Protein AF-A0A7W7IHK5-F1 (afdb_monomer)

Solvent-accessible surface area (backbone atoms only — not comparable to full-atom values): 8412 Å² total; per-residue (Å²): 128,84,82,81,41,63,62,58,36,45,77,71,65,54,41,68,79,72,59,67,63,94,56,92,88,67,55,71,43,78,56,90,68,41,85,44,77,56,80,81,78,53,71,60,53,51,48,52,56,47,54,57,38,50,43,42,47,52,44,39,72,74,34,89,82,50,86,64,78,73,84,74,100,69,89,85,88,76,95,72,89,78,91,78,51,81,57,26,69,92,78,73,36,63,85,74,81,85,86,78,66,80,51,45,71,45,71,46,59,83,96,66,67,41,72,41,84,25,69,84,56,63,88,76,129

Mean predicted aligned error: 9.95 Å

Sequence (125 aa):
MSEDTLSAMWMRGEVDDLLDLPFEGMRVEIIGGQIVVSPAPNVAHAGILSDISAALTAMSMKDPEYPWMSTKVVNLYRQTVNKFCIPDRSIGAYLHQESWEFGETVQLPEPFNVEIETSRWRPWK

Secondary structure (DSSP, 8-state):
-----HHHHHHTT-HHHHHT-SSTT-EEEEETTEEEEEPPPPHHHHHHHHHHHHHHHHHHHH-TT-------S---------S--SSBTTTTB-S------TTSPEEEPTTT-EEE--TT-----

pLDDT: mean 74.72, std 13.58, range [38.88, 92.5]

InterPro domains:
  IPR012296 Nuclease, putative, TT1808 [G3DSA:3.90.1570.10] (12-120)

Organism: NCBI:txid79909

Structure (mmCIF, N/CA/C/O backbone):
data_AF-A0A7W7IHK5-F1
#
_entry.id   AF-A0A7W7IHK5-F1
#
loop_
_atom_site.group_PDB
_atom_site.id
_atom_site.type_symbol
_atom_site.label_atom_id
_atom_site.label_alt_id
_atom_site.label_comp_id
_atom_site.label_asym_id
_atom_site.label_entity_id
_atom_site.label_seq_id
_atom_site.pdbx_PDB_ins_code
_atom_site.Cartn_x
_atom_site.Cartn_y
_atom_site.Cartn_z
_atom_site.occupancy
_atom_site.B_iso_or_equiv
_atom_site.auth_seq_id
_atom_site.auth_comp_id
_atom_site.auth_asym_id
_atom_site.auth_atom_id
_atom_site.pdbx_PDB_model_num
ATOM 1 N N . MET A 1 1 ? -28.375 12.353 21.632 1.00 38.88 1 MET A N 1
ATOM 2 C CA . MET A 1 1 ? -26.999 12.224 22.146 1.00 38.88 1 MET A CA 1
ATOM 3 C C . MET A 1 1 ? -26.120 12.110 20.920 1.00 38.88 1 MET A C 1
ATOM 5 O O . MET A 1 1 ? -26.410 11.243 20.107 1.00 38.88 1 MET A O 1
ATOM 9 N N . SER A 1 2 ? -25.196 13.041 20.683 1.00 50.97 2 SER A N 1
ATOM 10 C CA . SER A 1 2 ? -24.266 12.898 19.559 1.00 50.97 2 SER A CA 1
ATOM 11 C C . SER A 1 2 ? -23.385 11.691 19.851 1.00 50.97 2 SER A C 1
ATOM 13 O O . SER A 1 2 ? -22.746 11.658 20.899 1.00 50.97 2 SER A O 1
ATOM 15 N N . GLU A 1 3 ? -23.405 10.682 18.985 1.00 55.12 3 GLU A N 1
ATOM 16 C CA . GLU A 1 3 ? -22.458 9.573 19.071 1.00 55.12 3 GLU A CA 1
ATOM 17 C C . GLU A 1 3 ? -21.057 10.137 18.853 1.00 55.12 3 GLU A C 1
ATOM 19 O O . GLU A 1 3 ? -20.648 10.415 17.724 1.00 55.12 3 GLU A O 1
ATOM 24 N N . ASP A 1 4 ? -20.338 10.367 19.947 1.00 71.25 4 ASP A N 1
ATOM 25 C CA . ASP A 1 4 ? -18.970 10.854 19.890 1.00 71.25 4 ASP A CA 1
ATOM 26 C C . ASP A 1 4 ? -18.037 9.676 19.604 1.00 71.25 4 ASP A C 1
ATOM 28 O O . ASP A 1 4 ? -17.422 9.076 20.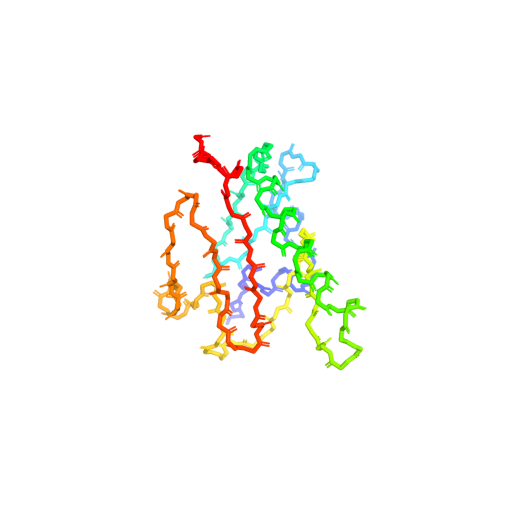481 1.00 71.25 4 ASP A O 1
ATOM 32 N N . THR A 1 5 ? -18.058 9.236 18.347 1.00 79.44 5 THR A N 1
ATOM 33 C CA . THR A 1 5 ? -17.263 8.092 17.896 1.00 79.44 5 THR A CA 1
ATOM 34 C C . THR A 1 5 ? -15.770 8.421 17.953 1.00 79.44 5 THR A C 1
ATOM 36 O O . THR A 1 5 ? -15.372 9.557 17.699 1.00 79.44 5 THR A O 1
ATOM 39 N N . LEU A 1 6 ? -14.917 7.411 18.171 1.00 70.44 6 LEU A N 1
ATOM 40 C CA . LEU A 1 6 ? -13.453 7.563 18.106 1.00 70.44 6 LEU A CA 1
ATOM 41 C C . LEU A 1 6 ? -12.984 8.230 16.800 1.00 70.44 6 LEU A C 1
ATOM 43 O O . LEU A 1 6 ? -12.044 9.018 16.799 1.00 70.44 6 LEU A O 1
ATOM 47 N N . SER A 1 7 ? -13.675 7.971 15.684 1.00 69.38 7 SER A N 1
ATOM 48 C CA . SER A 1 7 ? -13.413 8.648 14.410 1.00 69.38 7 SER A CA 1
ATOM 49 C C . SER A 1 7 ? -13.710 10.153 14.462 1.00 69.38 7 SER A C 1
ATOM 51 O O . SER A 1 7 ? -12.958 10.934 13.887 1.00 69.38 7 SER 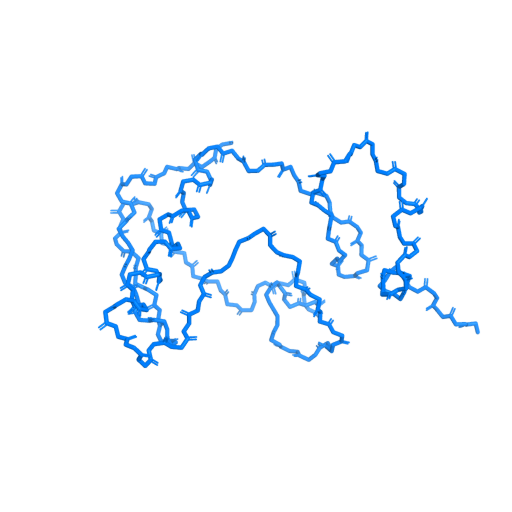A O 1
ATOM 53 N N . ALA A 1 8 ? -14.783 10.574 15.137 1.00 76.00 8 ALA A N 1
ATOM 54 C CA . ALA A 1 8 ? -15.132 11.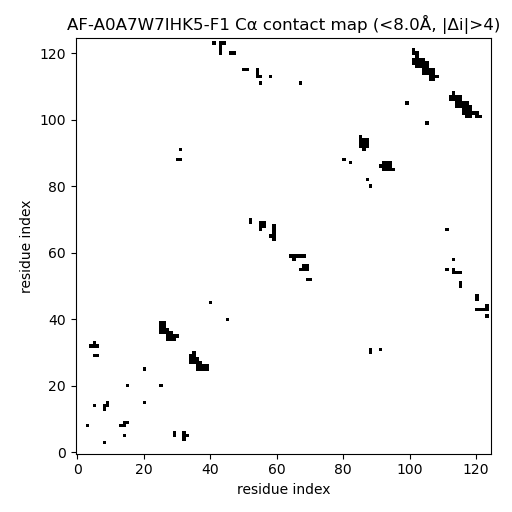985 15.285 1.00 76.00 8 ALA A CA 1
ATOM 55 C C . ALA A 1 8 ? -14.135 12.723 16.193 1.00 76.00 8 ALA A C 1
ATOM 57 O O . ALA A 1 8 ? -13.691 13.809 15.832 1.00 76.00 8 ALA A O 1
ATOM 58 N N . MET A 1 9 ? -13.726 12.106 17.305 1.00 77.81 9 MET A N 1
ATOM 59 C CA . MET A 1 9 ? -12.684 12.638 18.194 1.00 77.81 9 MET A CA 1
ATOM 60 C C . MET A 1 9 ? -11.336 12.773 17.470 1.00 77.81 9 MET A C 1
ATOM 62 O O . MET A 1 9 ? -10.663 13.794 17.590 1.00 77.81 9 MET A O 1
ATOM 66 N N . TRP A 1 10 ? -10.963 11.783 16.649 1.00 73.44 10 TRP A N 1
ATOM 67 C CA . TRP A 1 10 ? -9.714 11.808 15.878 1.00 73.44 10 TRP A CA 1
ATOM 68 C C . TRP A 1 10 ? -9.670 12.981 14.903 1.00 73.44 10 TRP A C 1
ATOM 70 O O . TRP A 1 10 ? -8.681 13.701 14.826 1.00 73.44 10 TRP A O 1
ATOM 80 N N . MET A 1 11 ? -10.773 13.217 14.188 1.00 72.12 11 MET A N 1
ATOM 81 C CA . MET A 1 11 ? -10.889 14.347 13.263 1.00 72.12 11 MET A CA 1
ATOM 82 C C . MET A 1 11 ? -10.769 15.711 13.957 1.00 72.12 11 MET A C 1
ATOM 84 O O . MET A 1 11 ? -10.456 16.695 13.290 1.00 72.12 11 MET A O 1
ATOM 88 N N . ARG A 1 12 ? -11.018 15.773 15.270 1.00 80.19 12 ARG A N 1
ATOM 89 C CA . ARG A 1 12 ? -10.862 16.975 16.099 1.00 80.19 12 ARG A CA 1
ATOM 90 C C . ARG A 1 12 ? -9.505 17.053 16.814 1.00 80.19 12 ARG A C 1
ATOM 92 O O . ARG A 1 12 ? -9.235 18.069 17.440 1.00 80.19 12 ARG A O 1
ATOM 99 N N . GLY A 1 13 ? -8.651 16.031 16.694 1.00 71.81 13 GLY A N 1
ATOM 100 C CA . GLY A 1 13 ? -7.347 15.967 17.366 1.00 71.81 13 GLY A CA 1
ATOM 101 C C . GLY A 1 13 ? -7.413 15.577 18.847 1.00 71.81 13 GLY A C 1
ATOM 102 O O . GLY A 1 13 ? -6.452 15.783 19.570 1.00 71.81 13 GLY A O 1
ATOM 103 N N . GLU A 1 14 ? -8.533 15.019 19.308 1.00 79.12 14 GLU A N 1
ATOM 104 C CA . GLU A 1 14 ? -8.787 14.736 20.733 1.00 79.12 14 GLU A CA 1
ATOM 105 C C . GLU A 1 14 ? -8.381 13.311 21.155 1.00 79.12 14 GLU A C 1
ATOM 107 O O . GLU A 1 14 ? -8.516 12.937 22.318 1.00 79.12 14 GLU A O 1
ATOM 112 N N . VAL A 1 15 ? -7.939 12.473 20.211 1.00 72.94 15 VAL A N 1
ATOM 113 C CA . VAL A 1 15 ? -7.629 11.059 20.487 1.00 72.94 15 VAL A CA 1
ATOM 114 C C . VAL A 1 15 ? -6.252 10.880 21.113 1.00 72.94 15 VAL A C 1
ATOM 116 O O . VAL A 1 15 ? -6.101 10.000 21.953 1.00 72.94 15 VAL A O 1
ATOM 119 N N . ASP A 1 16 ? -5.272 11.710 20.766 1.00 67.06 16 ASP A N 1
ATOM 120 C CA . ASP A 1 16 ? -3.911 11.568 21.295 1.00 67.06 16 ASP A CA 1
ATOM 121 C C . ASP A 1 16 ? -3.889 11.719 22.827 1.00 67.06 16 ASP A C 1
ATOM 123 O O . ASP A 1 16 ? -3.290 10.894 23.517 1.00 67.06 16 ASP A O 1
ATOM 127 N N . ASP A 1 17 ? -4.653 12.680 23.359 1.00 68.81 17 ASP A N 1
ATOM 128 C CA . ASP A 1 17 ? -4.838 12.886 24.803 1.00 68.81 17 ASP A CA 1
ATOM 129 C C . ASP A 1 17 ? -5.607 11.734 25.476 1.00 68.81 17 ASP A C 1
ATOM 131 O O . ASP A 1 17 ? -5.386 11.427 26.648 1.00 68.81 17 ASP A O 1
ATOM 135 N N . LEU A 1 18 ? -6.524 11.085 24.749 1.00 69.62 18 LEU A N 1
ATOM 136 C CA . LEU A 1 18 ? -7.339 9.984 25.268 1.00 69.62 18 LEU A CA 1
ATOM 137 C C . LEU A 1 18 ? -6.547 8.677 25.389 1.00 69.62 18 LEU A C 1
ATOM 139 O O . LEU A 1 18 ? -6.834 7.867 26.271 1.00 69.62 18 LEU A O 1
ATOM 143 N N . LEU A 1 19 ? -5.614 8.429 24.466 1.00 69.62 19 LEU A N 1
ATOM 144 C CA . LEU A 1 19 ? -4.967 7.124 24.333 1.00 69.62 19 LEU A CA 1
ATOM 145 C C . LEU A 1 19 ? -3.728 6.930 25.196 1.00 69.62 19 LEU A C 1
ATOM 147 O O . LEU A 1 19 ? -3.272 5.789 25.261 1.00 69.62 19 LEU A O 1
ATOM 151 N N . ASP A 1 20 ? -3.213 7.990 25.834 1.00 70.88 20 ASP A N 1
ATOM 152 C CA . ASP A 1 20 ? -2.022 7.965 26.705 1.00 70.88 20 ASP A CA 1
ATOM 153 C C . ASP A 1 20 ? -0.946 7.013 26.155 1.00 70.88 20 ASP A C 1
ATOM 155 O O . ASP A 1 20 ? -0.510 6.056 26.805 1.00 70.88 20 ASP A O 1
ATOM 159 N N . LEU A 1 21 ? -0.644 7.173 24.858 1.00 66.69 21 LEU A N 1
ATOM 160 C CA . LEU A 1 21 ? 0.109 6.166 24.126 1.00 66.69 21 LEU A CA 1
ATOM 161 C C . LEU A 1 21 ? 1.495 6.019 24.769 1.00 66.69 21 LEU A C 1
ATOM 163 O O . LEU A 1 21 ? 2.210 7.011 24.904 1.00 66.69 21 LEU A O 1
ATOM 167 N N . PRO A 1 22 ? 1.918 4.791 25.123 1.00 59.62 22 PRO A N 1
ATOM 168 C CA . PRO A 1 22 ? 3.076 4.562 25.984 1.00 59.62 22 PRO A CA 1
ATOM 169 C C . PRO A 1 22 ? 4.415 5.060 25.421 1.00 59.62 22 PRO A C 1
ATOM 171 O O . PRO A 1 22 ? 5.402 5.083 26.156 1.00 59.62 22 PRO A O 1
ATOM 174 N N . PHE A 1 23 ? 4.489 5.407 24.132 1.00 59.34 23 PHE A N 1
ATOM 175 C CA . PHE A 1 23 ? 5.669 6.006 23.514 1.00 59.34 23 PHE A CA 1
ATOM 176 C C . PHE A 1 23 ? 5.338 6.751 22.213 1.00 59.34 23 PHE A C 1
ATOM 178 O O . PHE A 1 23 ? 4.479 6.342 21.428 1.00 59.34 23 PHE A O 1
ATOM 185 N N . GLU A 1 24 ? 6.084 7.829 21.971 1.00 57.72 24 GLU A N 1
ATOM 186 C CA . GLU A 1 24 ? 6.082 8.597 20.726 1.00 57.72 24 GLU A CA 1
ATOM 187 C C . GLU A 1 24 ? 6.578 7.721 19.554 1.00 57.72 24 GLU A C 1
ATOM 189 O O . GLU A 1 24 ? 7.570 6.999 19.678 1.00 57.72 24 GLU A O 1
ATOM 194 N N . GLY A 1 25 ? 5.878 7.754 18.412 1.00 56.44 25 GLY A N 1
ATOM 195 C CA . GLY A 1 25 ? 6.268 7.026 17.193 1.00 56.44 25 GLY A CA 1
ATOM 196 C C . GLY A 1 25 ? 5.550 5.695 16.921 1.00 56.44 25 GLY A C 1
ATOM 197 O O . GLY A 1 25 ? 5.891 5.018 15.948 1.00 56.44 25 GLY A O 1
ATOM 198 N N . MET A 1 26 ? 4.546 5.304 17.716 1.00 65.12 26 MET A N 1
ATOM 199 C CA . MET A 1 26 ? 3.676 4.174 17.356 1.00 65.12 26 MET A CA 1
ATOM 200 C C . MET A 1 26 ? 2.765 4.493 16.175 1.00 65.12 26 MET A C 1
ATOM 202 O O . MET A 1 26 ? 2.130 5.545 16.126 1.00 65.12 26 MET A O 1
ATOM 206 N N . ARG A 1 27 ? 2.622 3.529 15.257 1.00 69.81 27 ARG A N 1
ATOM 207 C CA . ARG A 1 27 ? 1.585 3.587 14.225 1.00 69.81 27 ARG A CA 1
ATOM 208 C C . ARG A 1 27 ? 0.263 3.118 14.822 1.00 69.81 27 ARG A C 1
ATOM 210 O O . ARG A 1 27 ? 0.075 1.924 15.067 1.00 69.81 27 ARG A O 1
ATOM 217 N N . VAL A 1 28 ? -0.633 4.076 15.027 1.00 71.12 28 VAL A N 1
ATOM 218 C CA . VAL A 1 28 ? -2.006 3.846 15.475 1.00 71.12 28 VAL A CA 1
ATOM 219 C C . VAL A 1 28 ? -2.964 4.125 14.327 1.00 71.12 28 VAL A C 1
ATOM 221 O O . VAL A 1 28 ? -2.872 5.153 13.660 1.00 71.12 28 VAL A O 1
ATOM 224 N N . GLU A 1 29 ? -3.883 3.197 14.090 1.00 72.88 29 GLU A N 1
ATOM 225 C CA . GLU A 1 29 ? -4.934 3.324 13.085 1.00 72.88 29 GLU A CA 1
ATOM 226 C C . GLU A 1 29 ? -6.306 3.174 13.742 1.00 72.88 29 GLU A C 1
ATOM 228 O O . GLU A 1 29 ? -6.499 2.315 14.602 1.00 72.88 29 GLU A O 1
ATOM 233 N N . ILE A 1 30 ? -7.283 3.972 13.301 1.00 70.69 30 ILE A N 1
ATOM 234 C CA . ILE A 1 30 ? -8.691 3.759 13.650 1.00 70.69 30 ILE A CA 1
ATOM 235 C C . ILE A 1 30 ? -9.370 3.037 12.489 1.00 70.69 30 ILE A C 1
ATOM 237 O O . ILE A 1 30 ? -9.738 3.650 11.485 1.00 70.69 30 ILE A O 1
ATOM 241 N N . ILE A 1 31 ? -9.579 1.732 12.642 1.00 69.69 31 ILE A N 1
ATOM 242 C CA . ILE A 1 31 ? -10.218 0.875 11.636 1.00 69.69 31 ILE A CA 1
ATOM 243 C C . ILE A 1 31 ? -11.525 0.368 12.226 1.00 69.69 31 ILE A C 1
ATOM 245 O O . ILE A 1 31 ? -11.557 -0.143 13.339 1.00 69.69 31 ILE A O 1
ATOM 249 N N . GLY A 1 32 ? -12.648 0.561 11.535 1.00 65.62 32 GLY A N 1
ATOM 250 C CA . GLY A 1 32 ? -13.929 0.095 12.079 1.00 65.62 32 GLY A CA 1
ATOM 251 C C . GLY A 1 32 ? -14.437 0.886 13.294 1.00 65.62 32 GLY A C 1
ATOM 252 O O . GLY A 1 32 ? -15.541 0.620 13.745 1.00 65.62 32 GLY A O 1
ATOM 253 N N . GLY A 1 33 ? -13.709 1.901 13.775 1.00 70.75 33 GLY A N 1
ATOM 254 C CA . GLY A 1 33 ? -13.974 2.548 15.067 1.00 70.75 33 GLY A CA 1
ATOM 255 C C . GLY A 1 33 ? -13.226 1.889 16.229 1.00 70.75 33 GLY A C 1
ATOM 256 O O . GLY A 1 33 ? -13.483 2.231 17.375 1.00 70.75 33 GLY A O 1
ATOM 257 N N . GLN A 1 34 ? -12.308 0.964 15.942 1.00 66.00 34 GLN A N 1
ATOM 258 C CA . GLN A 1 34 ? -11.401 0.350 16.904 1.00 66.00 34 GLN A CA 1
ATOM 259 C C . GLN A 1 34 ? -9.986 0.891 16.712 1.00 66.00 34 GLN A C 1
ATOM 261 O O . GLN A 1 34 ? -9.583 1.200 15.591 1.00 66.00 34 GLN A O 1
ATOM 266 N N . ILE A 1 35 ? -9.240 0.978 17.810 1.00 72.56 35 ILE A N 1
ATOM 267 C CA . ILE A 1 35 ? -7.826 1.351 17.807 1.00 72.56 35 ILE A CA 1
ATOM 268 C C . ILE A 1 35 ? -7.004 0.104 17.517 1.00 72.56 35 ILE A C 1
ATOM 270 O O . ILE A 1 35 ? -7.075 -0.884 18.248 1.00 72.56 35 ILE A O 1
ATOM 274 N N . VAL A 1 36 ? -6.221 0.165 16.448 1.00 71.19 36 VAL A N 1
ATOM 275 C CA . VAL A 1 36 ? -5.292 -0.885 16.048 1.00 71.19 36 VAL A CA 1
ATOM 276 C C . VAL A 1 36 ? -3.882 -0.327 16.162 1.00 71.19 36 VAL A C 1
ATOM 278 O O . VAL A 1 36 ? -3.555 0.689 15.549 1.00 71.19 36 VAL A O 1
ATOM 281 N N . VAL A 1 37 ? -3.048 -0.998 16.951 1.00 70.44 37 VAL A N 1
ATOM 282 C CA . VAL A 1 37 ? -1.627 -0.673 17.101 1.00 70.44 37 VAL A CA 1
ATOM 283 C C . VAL A 1 37 ? -0.828 -1.742 16.376 1.00 70.44 37 VAL A C 1
ATOM 285 O O . VAL A 1 37 ? -0.965 -2.929 16.673 1.00 70.44 37 VAL A O 1
ATOM 288 N N . SER A 1 38 ? -0.002 -1.326 15.418 1.00 67.44 38 SER A N 1
ATOM 289 C CA . SER A 1 38 ? 0.887 -2.241 14.699 1.00 67.44 38 SER A CA 1
ATOM 290 C C . SER A 1 38 ? 2.319 -2.126 15.224 1.00 67.44 38 SER A C 1
ATOM 292 O O . SER A 1 38 ? 2.796 -1.007 15.430 1.00 67.44 38 SER A O 1
ATOM 294 N N . PRO A 1 39 ? 3.041 -3.246 15.408 1.00 67.62 39 PRO A N 1
ATOM 295 C CA . PRO A 1 39 ? 4.467 -3.196 15.699 1.00 67.62 39 PRO A CA 1
ATOM 296 C C . PRO A 1 39 ? 5.237 -2.582 14.522 1.00 67.62 39 PRO A C 1
ATOM 298 O O . PRO A 1 39 ? 4.783 -2.600 13.374 1.00 67.62 39 PRO A O 1
ATOM 301 N N . ALA A 1 40 ? 6.435 -2.068 14.804 1.00 73.00 40 ALA A N 1
ATOM 302 C CA . ALA A 1 40 ? 7.338 -1.608 13.757 1.00 73.00 40 ALA A CA 1
ATOM 303 C C . ALA A 1 40 ? 7.664 -2.757 12.777 1.00 73.00 40 ALA A C 1
ATOM 305 O O . ALA A 1 40 ? 7.828 -3.905 13.207 1.00 73.00 40 ALA A O 1
ATOM 306 N N . PRO A 1 41 ? 7.776 -2.478 11.465 1.00 75.62 41 PRO A N 1
ATOM 307 C CA . PRO A 1 41 ? 8.161 -3.496 10.498 1.00 75.62 41 PRO A CA 1
ATOM 308 C C . PRO A 1 41 ? 9.582 -3.998 10.786 1.00 75.62 41 PRO A C 1
ATOM 310 O O . PRO A 1 41 ? 10.467 -3.223 11.151 1.00 75.62 41 PRO A O 1
ATOM 313 N N . ASN A 1 42 ? 9.827 -5.292 10.574 1.00 83.25 42 ASN A N 1
ATOM 314 C CA . ASN A 1 42 ? 11.189 -5.824 10.579 1.00 83.25 42 ASN A CA 1
ATOM 315 C C . ASN A 1 42 ? 11.933 -5.445 9.279 1.00 83.25 42 ASN A C 1
ATOM 317 O O . ASN A 1 42 ? 11.338 -4.964 8.312 1.00 83.25 42 ASN A O 1
ATOM 321 N N . VAL A 1 43 ? 13.248 -5.682 9.238 1.00 84.25 43 VAL A N 1
ATOM 322 C CA . VAL A 1 43 ? 14.090 -5.332 8.078 1.00 84.25 43 VAL A CA 1
ATOM 323 C C . VAL A 1 43 ? 13.646 -6.052 6.801 1.00 84.25 43 VAL A C 1
ATOM 325 O O . VAL A 1 43 ? 13.653 -5.444 5.734 1.00 84.25 43 VAL A O 1
ATOM 328 N N . ALA A 1 44 ? 13.227 -7.319 6.891 1.00 85.50 44 ALA A N 1
ATOM 329 C CA . ALA A 1 44 ? 12.758 -8.077 5.729 1.00 85.50 44 ALA A CA 1
ATOM 330 C C . ALA A 1 44 ? 11.484 -7.454 5.135 1.00 85.50 44 ALA A C 1
ATOM 332 O O . ALA A 1 44 ? 11.410 -7.226 3.930 1.00 85.50 44 ALA A O 1
ATOM 333 N N . HIS A 1 45 ? 10.526 -7.091 5.989 1.00 84.75 45 HIS A N 1
ATOM 334 C CA . HIS A 1 45 ? 9.304 -6.396 5.601 1.00 84.75 45 HIS A CA 1
ATOM 335 C C . HIS A 1 45 ? 9.620 -5.021 4.990 1.00 84.75 45 HIS A C 1
ATOM 337 O O . HIS A 1 45 ? 9.128 -4.691 3.912 1.00 84.75 45 HIS A O 1
ATOM 343 N N . ALA A 1 46 ? 10.503 -4.242 5.618 1.00 86.81 46 ALA A N 1
ATOM 344 C CA . ALA A 1 46 ? 10.922 -2.945 5.090 1.00 86.81 46 ALA A CA 1
ATOM 345 C C . ALA A 1 46 ? 11.637 -3.056 3.727 1.00 86.81 46 ALA A C 1
ATOM 347 O O . ALA A 1 46 ? 11.462 -2.188 2.866 1.00 86.81 46 ALA A O 1
ATOM 348 N N . GLY A 1 47 ? 12.411 -4.124 3.511 1.00 89.25 47 GLY A N 1
ATOM 349 C CA . GLY A 1 47 ? 13.068 -4.427 2.239 1.00 89.25 47 GLY A CA 1
ATOM 350 C C . GLY A 1 47 ? 12.067 -4.672 1.113 1.00 89.25 47 GLY A C 1
ATOM 351 O O . GLY A 1 47 ? 12.137 -4.003 0.087 1.00 89.25 47 GLY A O 1
ATOM 352 N N . ILE A 1 48 ? 11.065 -5.524 1.350 1.00 89.62 48 ILE A N 1
ATOM 353 C CA . ILE A 1 48 ? 9.991 -5.798 0.378 1.00 89.62 48 ILE A CA 1
ATOM 354 C C . ILE A 1 48 ? 9.276 -4.502 -0.025 1.00 89.62 48 ILE A C 1
ATOM 356 O O . ILE A 1 48 ? 9.128 -4.206 -1.211 1.00 89.62 48 ILE A O 1
ATOM 360 N N . LEU A 1 49 ? 8.891 -3.668 0.950 1.00 89.38 49 LEU A N 1
ATOM 361 C CA . LEU A 1 49 ? 8.265 -2.374 0.659 1.00 89.38 49 LEU A CA 1
ATOM 362 C C . LEU A 1 49 ? 9.191 -1.466 -0.166 1.00 89.38 49 LEU A C 1
ATOM 364 O O . LEU A 1 49 ? 8.724 -0.697 -1.009 1.00 89.38 49 LEU A O 1
ATOM 368 N N . SER A 1 50 ? 10.500 -1.500 0.098 1.00 89.94 50 SER A N 1
ATOM 369 C CA . SER A 1 50 ? 11.523 -0.749 -0.649 1.00 89.94 50 SER A CA 1
ATOM 370 C C . SER A 1 50 ? 11.556 -1.136 -2.117 1.00 89.94 50 SER A C 1
ATOM 372 O O . SER A 1 50 ? 11.436 -0.238 -2.949 1.00 89.94 50 SER A O 1
ATOM 374 N N . ASP A 1 51 ? 11.576 -2.428 -2.418 1.00 91.69 51 ASP A N 1
ATOM 375 C CA . ASP A 1 51 ? 11.597 -2.929 -3.793 1.00 91.69 51 ASP A CA 1
ATOM 376 C C . ASP A 1 51 ? 10.324 -2.539 -4.565 1.00 91.69 51 ASP A C 1
ATOM 378 O O . ASP A 1 51 ? 10.413 -2.011 -5.673 1.00 91.69 51 ASP A O 1
ATOM 382 N N . ILE A 1 52 ? 9.142 -2.684 -3.949 1.00 90.19 52 ILE A N 1
ATOM 383 C CA . ILE A 1 52 ? 7.857 -2.290 -4.565 1.00 90.19 52 ILE A CA 1
ATOM 384 C C . ILE A 1 52 ? 7.857 -0.801 -4.944 1.00 90.19 52 ILE A C 1
ATOM 386 O O . ILE A 1 52 ? 7.468 -0.404 -6.042 1.00 90.19 52 ILE A O 1
ATOM 390 N N . SER A 1 53 ? 8.303 0.050 -4.024 1.00 91.06 53 SER A N 1
ATOM 391 C CA . SER A 1 53 ? 8.328 1.500 -4.228 1.00 91.06 53 SER A CA 1
ATOM 392 C C . SER A 1 53 ? 9.362 1.934 -5.255 1.00 91.06 53 SER A C 1
ATOM 394 O O . SER A 1 53 ? 9.093 2.839 -6.047 1.00 91.06 53 SER A O 1
ATOM 396 N N . ALA A 1 54 ? 10.516 1.266 -5.280 1.00 91.50 54 ALA A N 1
ATOM 397 C CA . ALA A 1 54 ? 11.538 1.490 -6.287 1.00 91.50 54 ALA A CA 1
ATOM 398 C C . ALA A 1 54 ? 11.015 1.147 -7.689 1.00 91.50 54 ALA A C 1
ATOM 400 O O . ALA A 1 54 ? 11.216 1.939 -8.607 1.00 91.50 54 ALA A O 1
ATOM 401 N N . ALA A 1 55 ? 10.286 0.037 -7.847 1.00 91.69 55 ALA A N 1
ATOM 402 C CA . ALA A 1 55 ? 9.694 -0.356 -9.125 1.00 91.69 55 ALA A CA 1
ATOM 403 C C . ALA A 1 55 ? 8.679 0.681 -9.648 1.00 91.69 55 ALA A C 1
ATOM 405 O O . ALA A 1 55 ? 8.781 1.124 -10.792 1.00 91.69 55 ALA A O 1
ATOM 406 N N . LEU A 1 56 ? 7.762 1.151 -8.793 1.00 91.00 56 LEU A N 1
ATOM 407 C CA . LEU A 1 56 ? 6.797 2.202 -9.153 1.00 91.00 56 LEU A CA 1
ATOM 408 C C . LEU A 1 56 ? 7.486 3.535 -9.483 1.00 91.00 56 LEU A C 1
ATOM 410 O O . LEU A 1 56 ? 7.140 4.202 -10.456 1.00 91.00 56 LEU A O 1
ATOM 414 N N . THR A 1 57 ? 8.506 3.909 -8.708 1.00 90.56 57 THR A N 1
ATOM 415 C CA . THR A 1 57 ? 9.285 5.131 -8.959 1.00 90.56 57 THR A CA 1
ATOM 416 C C . THR A 1 57 ? 10.035 5.036 -10.286 1.00 90.56 57 THR A C 1
ATOM 418 O O . THR A 1 57 ? 10.039 5.986 -11.067 1.00 90.56 57 THR A O 1
ATOM 421 N N . ALA A 1 58 ? 10.619 3.876 -10.593 1.00 91.31 58 ALA A N 1
ATOM 422 C CA . ALA A 1 58 ? 11.299 3.642 -11.859 1.00 91.31 58 ALA A CA 1
ATOM 423 C C . ALA A 1 58 ? 10.354 3.804 -13.061 1.00 91.31 58 ALA A C 1
ATOM 425 O O . ALA A 1 58 ? 10.797 4.291 -14.099 1.00 91.31 58 ALA A O 1
ATOM 426 N N . MET A 1 59 ? 9.066 3.465 -12.930 1.00 90.25 59 MET A N 1
ATOM 427 C CA . MET A 1 59 ? 8.081 3.738 -13.982 1.00 90.25 59 MET A CA 1
ATOM 428 C C . MET A 1 59 ? 7.819 5.223 -14.169 1.00 90.25 59 MET A C 1
ATOM 430 O O . MET A 1 59 ? 7.924 5.696 -15.295 1.00 90.25 59 MET A O 1
ATOM 434 N N . SER A 1 60 ? 7.606 5.979 -13.088 1.00 86.88 60 SER A N 1
ATOM 435 C CA . SER A 1 60 ? 7.450 7.441 -13.191 1.00 86.88 60 SER A CA 1
ATOM 436 C C . SER A 1 60 ? 8.670 8.148 -13.796 1.0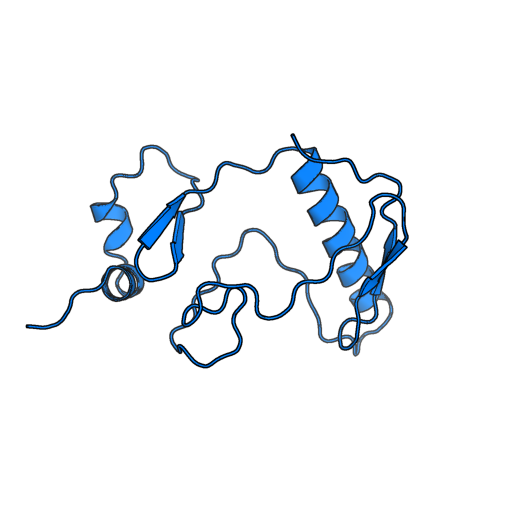0 86.88 60 SER A C 1
ATOM 438 O O . SER A 1 60 ? 8.553 9.232 -14.356 1.00 86.88 60 SER A O 1
ATOM 440 N N . MET A 1 61 ? 9.857 7.536 -13.704 1.00 87.50 61 MET A N 1
ATOM 441 C CA . MET A 1 61 ? 11.071 8.048 -14.343 1.00 87.50 61 MET A CA 1
ATOM 442 C C . MET A 1 61 ? 11.168 7.686 -15.830 1.00 87.50 61 MET A C 1
ATOM 444 O O . MET A 1 61 ? 11.821 8.406 -16.584 1.00 87.50 61 MET A O 1
ATOM 448 N N . LYS A 1 62 ? 10.572 6.565 -16.251 1.00 90.25 62 LYS A N 1
ATOM 449 C CA . LYS A 1 62 ? 10.572 6.100 -17.649 1.00 90.25 62 LYS A CA 1
ATOM 450 C C . LYS A 1 62 ? 9.451 6.728 -18.471 1.00 90.25 62 LYS A C 1
ATOM 452 O O . LYS A 1 62 ? 9.647 6.965 -19.659 1.00 90.25 62 LYS A O 1
ATOM 457 N N . ASP A 1 63 ? 8.308 6.973 -17.845 1.00 89.56 63 ASP A N 1
ATOM 458 C CA . ASP A 1 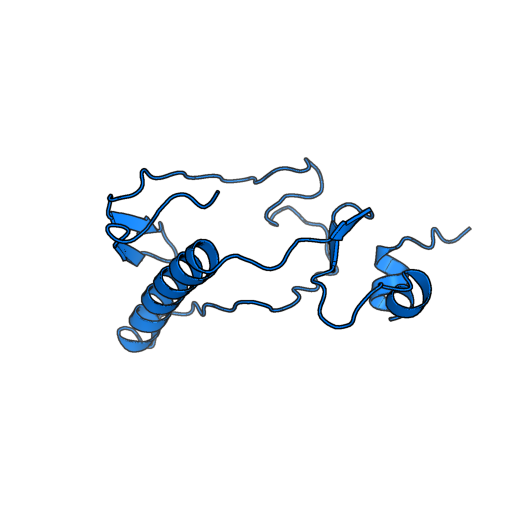63 ? 7.107 7.496 -18.478 1.00 89.56 63 ASP A CA 1
ATOM 459 C C . ASP A 1 63 ? 6.609 8.737 -17.713 1.00 89.56 63 ASP A C 1
ATOM 461 O O . ASP A 1 63 ? 6.059 8.606 -16.616 1.00 89.56 63 ASP A O 1
ATOM 465 N N . PRO A 1 64 ? 6.795 9.949 -18.272 1.00 85.75 64 PRO A N 1
ATOM 466 C CA . PRO A 1 64 ? 6.308 11.189 -17.671 1.00 85.75 64 PRO A CA 1
ATOM 467 C C . PRO A 1 64 ? 4.783 11.273 -17.536 1.00 85.75 64 PRO A C 1
ATOM 469 O O . PRO A 1 64 ? 4.299 12.094 -16.758 1.00 85.75 64 PRO A O 1
ATOM 472 N N . GLU A 1 65 ? 4.026 10.472 -18.293 1.00 90.12 65 GLU A N 1
ATOM 473 C CA . GLU A 1 65 ? 2.564 10.403 -18.194 1.00 90.12 65 GLU A CA 1
ATOM 474 C C . GLU A 1 65 ? 2.099 9.384 -17.144 1.00 90.12 65 GLU A C 1
ATOM 476 O O . GLU A 1 65 ? 0.908 9.340 -16.830 1.00 90.12 65 GLU A O 1
ATOM 481 N N . TYR A 1 66 ? 3.016 8.610 -16.550 1.00 89.81 66 TYR A N 1
ATOM 482 C CA . TYR A 1 66 ? 2.696 7.640 -15.509 1.00 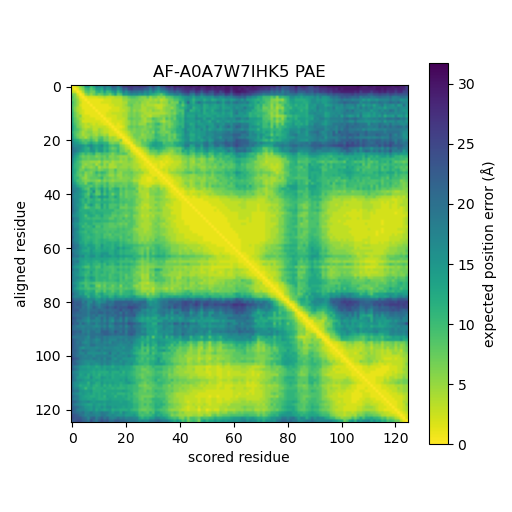89.81 66 TYR A CA 1
ATOM 483 C C . TYR A 1 66 ? 2.204 8.353 -14.237 1.00 89.81 66 TYR A C 1
ATOM 485 O O . TYR A 1 66 ? 2.990 9.002 -13.538 1.00 89.81 66 TYR A O 1
ATOM 493 N N . PRO A 1 67 ? 0.911 8.238 -13.880 1.00 87.06 67 PRO A N 1
ATOM 494 C CA . PRO A 1 67 ? 0.299 9.123 -12.891 1.00 87.06 67 PRO A CA 1
ATOM 495 C C . PRO A 1 67 ? 0.497 8.644 -11.447 1.00 87.06 67 PRO A C 1
ATOM 497 O O . PRO A 1 67 ? 0.072 9.316 -10.504 1.00 87.06 67 PRO A O 1
ATOM 500 N N . TRP A 1 68 ? 1.083 7.460 -11.251 1.00 86.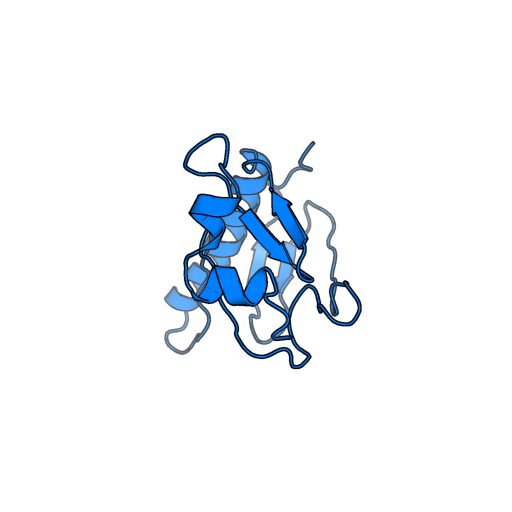50 68 TRP A N 1
ATOM 501 C CA . TRP A 1 68 ? 1.123 6.796 -9.954 1.00 86.50 68 TRP A CA 1
ATOM 502 C C . TRP A 1 68 ? 2.397 7.122 -9.183 1.00 86.50 68 TRP A C 1
ATOM 504 O O . TRP A 1 68 ? 3.510 6.994 -9.686 1.00 86.50 68 TRP A O 1
ATOM 514 N N . MET A 1 69 ? 2.220 7.461 -7.906 1.00 82.69 69 MET A N 1
ATOM 515 C CA . MET A 1 69 ? 3.307 7.652 -6.954 1.00 82.69 69 MET A CA 1
ATOM 516 C C . MET A 1 69 ? 3.156 6.685 -5.783 1.00 82.69 69 MET A C 1
ATOM 518 O O . MET A 1 69 ? 2.076 6.515 -5.217 1.00 82.69 69 MET A O 1
ATOM 522 N N . SER A 1 70 ? 4.273 6.077 -5.396 1.00 83.81 70 SER A N 1
ATOM 523 C CA . SER A 1 70 ? 4.379 5.273 -4.185 1.00 83.81 70 SER A CA 1
ATOM 524 C C . SER A 1 70 ? 4.643 6.177 -2.981 1.00 83.81 70 SER A C 1
ATOM 526 O O . SER A 1 70 ? 5.604 6.942 -2.976 1.00 83.81 70 SER A O 1
ATOM 528 N N . THR A 1 71 ? 3.828 6.052 -1.937 1.00 79.56 71 THR A N 1
ATOM 529 C CA . THR A 1 71 ? 4.093 6.660 -0.629 1.00 79.56 71 THR A CA 1
ATOM 530 C C . THR A 1 71 ? 4.035 5.598 0.462 1.00 79.56 71 THR A C 1
ATOM 532 O O . THR A 1 71 ? 3.315 4.605 0.344 1.00 79.56 71 THR A O 1
ATOM 535 N N . LYS A 1 72 ? 4.829 5.776 1.515 1.00 77.69 72 LYS A N 1
ATOM 536 C CA . LYS A 1 72 ? 4.913 4.868 2.663 1.00 77.69 72 LYS A CA 1
ATOM 537 C C . LYS A 1 72 ? 4.885 5.685 3.937 1.00 77.69 72 LYS A C 1
ATOM 539 O O . LYS A 1 72 ? 5.344 6.820 3.940 1.00 77.69 72 LYS A O 1
ATOM 544 N N . VAL A 1 73 ? 4.435 5.065 5.028 1.00 73.25 73 VAL A N 1
ATOM 545 C CA . VAL A 1 73 ? 4.483 5.674 6.371 1.00 73.25 73 VAL A CA 1
ATOM 546 C C . VAL A 1 73 ? 3.722 7.011 6.426 1.00 73.25 73 VAL A C 1
ATOM 548 O O . VAL A 1 73 ? 4.074 7.915 7.173 1.00 73.25 73 VAL A O 1
ATOM 551 N N . VAL A 1 74 ? 2.666 7.145 5.619 1.00 70.50 74 VAL A N 1
ATOM 552 C CA . VAL A 1 74 ? 1.765 8.301 5.650 1.00 70.50 74 VAL A CA 1
ATOM 553 C C . VAL A 1 74 ? 0.411 7.892 6.205 1.00 70.50 74 VAL A C 1
ATOM 555 O O . VAL A 1 74 ? -0.082 6.794 5.934 1.00 70.50 74 VAL A O 1
ATOM 558 N N . ASN A 1 75 ? -0.202 8.797 6.962 1.00 67.94 75 ASN A N 1
ATOM 559 C CA . ASN A 1 75 ? -1.580 8.631 7.395 1.00 67.94 75 ASN A CA 1
ATOM 560 C C . ASN A 1 75 ? -2.510 9.006 6.241 1.00 67.94 75 ASN A C 1
ATOM 562 O O . ASN A 1 75 ? -2.431 10.109 5.697 1.00 67.94 75 ASN A O 1
ATOM 566 N N . LEU A 1 76 ? -3.403 8.089 5.876 1.00 66.56 76 LEU A N 1
ATOM 567 C CA . LEU A 1 76 ? -4.452 8.349 4.901 1.00 66.56 76 LEU A CA 1
ATOM 568 C C . LEU A 1 76 ? -5.751 8.662 5.644 1.00 66.56 76 LEU A C 1
ATOM 570 O O . LEU A 1 76 ? -6.396 7.769 6.190 1.00 66.56 76 LEU A O 1
ATOM 574 N N . TYR A 1 77 ? -6.150 9.932 5.645 1.00 62.69 77 TYR A N 1
ATOM 575 C CA . TYR A 1 77 ? -7.426 10.356 6.216 1.00 62.69 77 TYR A CA 1
ATOM 576 C C . TYR A 1 77 ? -8.493 10.411 5.124 1.00 62.69 77 TYR A C 1
ATOM 578 O O . TYR A 1 77 ? -8.358 11.148 4.147 1.00 62.69 77 TYR A O 1
ATOM 586 N N . ARG A 1 78 ? -9.583 9.657 5.289 1.00 62.81 78 ARG A N 1
ATOM 587 C CA . ARG A 1 78 ? -10.734 9.704 4.378 1.00 62.81 78 ARG A CA 1
ATOM 588 C C . ARG A 1 78 ? -12.032 9.831 5.167 1.00 62.81 78 ARG A C 1
ATOM 590 O O . ARG A 1 78 ? -12.344 8.983 5.993 1.00 62.81 78 ARG A O 1
ATOM 597 N N . GLN A 1 79 ? -12.802 10.880 4.875 1.00 55.44 79 GLN A N 1
ATOM 598 C CA . GLN A 1 79 ? -14.065 11.181 5.565 1.00 55.44 79 GLN A CA 1
ATOM 599 C C . GLN A 1 79 ? -15.283 10.406 5.016 1.00 55.44 79 GLN A C 1
ATOM 601 O O . GLN A 1 79 ? -16.313 10.353 5.680 1.00 55.44 79 GLN A O 1
ATOM 606 N N . THR A 1 80 ? -15.205 9.801 3.821 1.00 53.59 80 THR A N 1
ATOM 607 C CA . THR A 1 80 ? -16.354 9.155 3.152 1.00 53.59 80 THR A CA 1
ATOM 608 C C . THR A 1 80 ? -16.231 7.629 3.059 1.00 53.59 80 THR A C 1
ATOM 610 O O . THR A 1 80 ? -15.227 7.097 2.593 1.00 53.59 80 THR A O 1
ATOM 613 N N . VAL A 1 81 ? -17.301 6.929 3.459 1.00 50.44 81 VAL A N 1
ATOM 614 C CA . VAL A 1 81 ? -17.393 5.464 3.672 1.00 50.44 81 VAL A CA 1
ATOM 615 C C . VAL A 1 81 ? -17.679 4.658 2.382 1.00 50.44 81 VAL A C 1
ATOM 617 O O . VAL A 1 81 ? -17.875 3.449 2.428 1.00 50.44 81 VAL A O 1
ATOM 620 N N . ASN A 1 82 ? -17.703 5.267 1.191 1.00 45.22 82 ASN A N 1
ATOM 621 C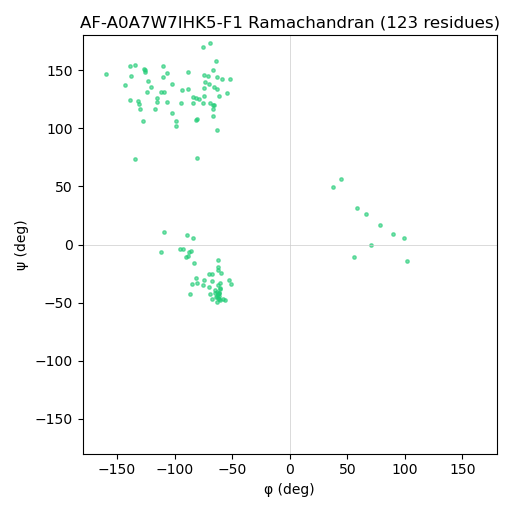 CA . ASN A 1 82 ? -18.140 4.542 -0.012 1.00 45.22 82 ASN A CA 1
ATOM 622 C C . ASN A 1 82 ? -17.055 3.638 -0.655 1.00 45.22 82 ASN A C 1
ATOM 624 O O . ASN A 1 82 ? -16.131 4.113 -1.322 1.00 45.22 82 ASN A O 1
ATOM 628 N N . LYS A 1 83 ? -17.275 2.325 -0.457 1.00 46.72 83 LYS A N 1
ATOM 629 C CA . LYS A 1 83 ? -17.063 1.100 -1.276 1.00 46.72 83 LYS A CA 1
ATOM 630 C C . LYS A 1 83 ? -15.706 0.725 -1.869 1.00 46.72 83 LYS A C 1
ATOM 632 O O . LYS A 1 83 ? -15.570 -0.397 -2.337 1.00 46.72 83 LYS A O 1
ATOM 637 N N . PHE A 1 84 ? -14.707 1.594 -1.859 1.00 44.09 84 PHE A N 1
ATOM 638 C CA . PHE A 1 84 ? -13.384 1.229 -2.374 1.00 44.09 84 PHE A CA 1
ATOM 639 C C . PHE A 1 84 ? -12.319 1.701 -1.395 1.00 44.09 84 PHE A C 1
ATOM 641 O O . PHE A 1 84 ? -11.658 2.719 -1.602 1.00 44.09 84 PHE A O 1
ATOM 648 N N . CYS A 1 85 ? -12.219 1.010 -0.265 1.00 45.78 85 CYS A N 1
ATOM 649 C CA . CYS A 1 85 ? -11.024 1.022 0.563 1.00 45.78 85 CYS A CA 1
ATOM 650 C C . CYS A 1 85 ? -10.598 -0.422 0.789 1.00 45.78 85 CYS A C 1
ATOM 652 O O . CYS A 1 85 ? -11.422 -1.332 0.763 1.00 45.78 85 CYS A O 1
ATOM 654 N N . ILE A 1 86 ? -9.302 -0.622 0.968 1.00 51.09 86 ILE A N 1
ATOM 655 C CA . ILE A 1 86 ? -8.750 -1.904 1.358 1.00 51.09 86 ILE A CA 1
ATOM 656 C C . ILE A 1 86 ? -8.093 -1.686 2.728 1.00 51.09 86 ILE A C 1
ATOM 658 O O . ILE A 1 86 ? -7.162 -0.882 2.806 1.00 51.09 86 ILE A O 1
ATOM 662 N N . PRO A 1 87 ? -8.580 -2.351 3.793 1.00 57.97 87 PRO A N 1
ATOM 663 C CA . PRO A 1 87 ? -9.751 -3.238 3.814 1.00 57.97 87 PRO A CA 1
ATOM 664 C C . PRO A 1 87 ? -11.083 -2.465 3.743 1.00 57.97 87 PRO A C 1
ATOM 666 O O . PRO A 1 87 ? -11.203 -1.364 4.283 1.00 57.97 87 PRO A O 1
ATOM 669 N N . ASP A 1 88 ? -12.096 -3.036 3.087 1.00 58.19 88 ASP A N 1
ATOM 670 C CA . ASP A 1 88 ? -13.459 -2.501 3.060 1.00 58.19 88 ASP A CA 1
ATOM 671 C C . ASP A 1 88 ? -14.046 -2.603 4.462 1.00 58.19 88 ASP A C 1
ATOM 673 O O . ASP A 1 88 ? -14.158 -3.683 5.042 1.00 58.19 88 ASP A O 1
ATOM 677 N N . ARG A 1 89 ? -14.414 -1.452 5.022 1.00 54.16 89 ARG A N 1
ATOM 678 C CA . ARG A 1 89 ? -14.886 -1.360 6.404 1.00 54.16 89 ARG A CA 1
ATOM 679 C C . ARG A 1 89 ? -16.268 -1.989 6.612 1.00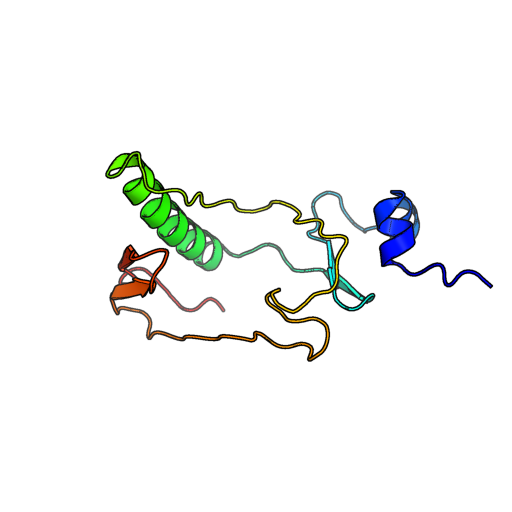 54.16 89 ARG A C 1
ATOM 681 O O . ARG A 1 89 ? -16.569 -2.381 7.733 1.00 54.16 89 ARG A O 1
ATOM 688 N N . SER A 1 90 ? -17.108 -2.069 5.580 1.00 57.03 90 SER A N 1
ATOM 689 C CA . SER A 1 90 ? -18.465 -2.624 5.679 1.00 57.03 90 SER A CA 1
ATOM 690 C C . SER A 1 90 ? -18.477 -4.147 5.797 1.00 57.03 90 SER A C 1
ATOM 692 O O . SER A 1 90 ? -19.352 -4.693 6.464 1.00 57.03 90 SER A O 1
ATOM 694 N N . ILE A 1 91 ? -17.483 -4.820 5.210 1.00 58.34 91 ILE A N 1
ATOM 695 C CA . ILE A 1 91 ? -17.318 -6.280 5.299 1.00 58.34 91 ILE A CA 1
ATOM 696 C C . ILE A 1 91 ? -16.088 -6.710 6.110 1.00 58.34 91 ILE A C 1
ATOM 698 O O . ILE A 1 91 ? -15.900 -7.898 6.351 1.00 58.34 91 ILE A O 1
ATOM 702 N N . GLY A 1 92 ? -15.248 -5.762 6.533 1.00 55.62 92 GLY A N 1
ATOM 703 C CA . GLY A 1 92 ? -14.025 -6.027 7.292 1.00 55.62 92 GLY A CA 1
ATOM 704 C C . GLY A 1 92 ? -12.961 -6.797 6.505 1.00 55.62 92 GLY A C 1
ATOM 705 O O . GLY A 1 92 ? -12.170 -7.513 7.112 1.00 55.62 92 GLY A O 1
ATOM 706 N N . ALA A 1 93 ? -12.947 -6.696 5.172 1.00 53.16 93 ALA A N 1
ATOM 707 C CA . ALA A 1 93 ? -12.124 -7.552 4.319 1.00 53.16 93 ALA A CA 1
ATOM 708 C C . ALA A 1 93 ? -11.468 -6.798 3.159 1.00 53.16 93 ALA A C 1
ATOM 710 O O . ALA A 1 93 ? -11.963 -5.784 2.669 1.00 53.16 93 ALA A O 1
ATOM 711 N N . TYR A 1 94 ? -10.343 -7.329 2.693 1.00 57.25 94 TYR A N 1
ATOM 712 C CA . TYR A 1 94 ? -9.716 -6.920 1.443 1.00 57.25 94 TYR A CA 1
ATOM 713 C C . TYR A 1 94 ? -10.652 -7.329 0.294 1.00 57.25 94 TYR A C 1
ATOM 715 O O . TYR A 1 94 ? -10.929 -8.511 0.122 1.00 57.25 94 TYR A O 1
ATOM 723 N N . LEU A 1 95 ? -11.179 -6.361 -0.468 1.00 62.19 95 LEU A N 1
ATOM 724 C CA . LEU A 1 95 ? -12.099 -6.642 -1.588 1.00 62.19 95 LEU A CA 1
ATOM 725 C C . LEU A 1 95 ? -11.416 -7.371 -2.746 1.00 62.19 95 LEU A C 1
ATOM 727 O O . LEU A 1 95 ? -12.074 -8.054 -3.523 1.00 62.19 95 LEU A O 1
ATOM 731 N N . HIS A 1 96 ? -10.104 -7.194 -2.856 1.00 63.72 96 HIS A N 1
ATOM 732 C CA . HIS A 1 96 ? -9.263 -7.828 -3.850 1.00 63.72 96 HIS A CA 1
ATOM 733 C C . HIS A 1 96 ? -7.971 -8.256 -3.169 1.00 63.72 96 HIS A C 1
ATOM 735 O O . HIS A 1 96 ? -7.305 -7.438 -2.530 1.00 63.72 96 HIS A O 1
ATOM 741 N N . GLN A 1 97 ? -7.656 -9.541 -3.272 1.00 70.62 97 GLN A N 1
ATOM 742 C CA . GLN A 1 97 ? -6.419 -10.115 -2.773 1.00 70.62 97 GLN A CA 1
ATOM 743 C C . GLN A 1 97 ? -5.824 -10.962 -3.886 1.00 70.62 97 GLN A C 1
ATOM 745 O O . GLN A 1 97 ? -6.430 -11.932 -4.335 1.00 70.62 97 GLN A O 1
ATOM 750 N N . GLU A 1 98 ? -4.615 -10.600 -4.284 1.00 74.25 98 GLU A N 1
ATOM 751 C CA . GLU A 1 98 ? -3.756 -11.447 -5.095 1.00 74.25 98 GLU A CA 1
ATOM 752 C C . GLU A 1 98 ? -2.587 -11.919 -4.236 1.00 74.25 98 GLU A C 1
ATOM 754 O O . GLU A 1 98 ? -2.243 -11.323 -3.209 1.00 74.25 98 GLU A O 1
ATOM 759 N N . SER A 1 99 ? -2.031 -13.065 -4.593 1.00 79.12 99 SER A N 1
ATOM 760 C CA . SER A 1 99 ? -0.924 -13.673 -3.871 1.00 79.12 99 SER A CA 1
ATOM 761 C C . SER A 1 99 ? -0.007 -14.327 -4.884 1.00 79.12 99 SER A C 1
ATOM 763 O O . SER A 1 99 ? -0.469 -14.966 -5.825 1.00 79.12 99 SER A O 1
ATOM 765 N N . TRP A 1 100 ? 1.286 -14.135 -4.673 1.00 81.56 100 TRP A N 1
ATOM 766 C CA . TRP A 1 100 ? 2.347 -14.660 -5.516 1.00 81.56 100 TRP A CA 1
ATOM 767 C C . TRP A 1 100 ? 3.311 -15.444 -4.643 1.00 81.56 100 TRP A C 1
ATOM 769 O O . TRP A 1 100 ? 3.494 -15.117 -3.464 1.00 81.56 100 TRP A O 1
ATOM 779 N N . GLU A 1 101 ? 3.939 -16.456 -5.226 1.00 81.19 101 GLU A N 1
ATOM 780 C CA . GLU A 1 101 ? 5.007 -17.180 -4.555 1.00 81.19 101 GLU A CA 1
ATOM 781 C C . GLU A 1 101 ? 6.279 -16.325 -4.523 1.00 81.19 101 GLU A C 1
ATOM 783 O O . GLU A 1 101 ? 6.630 -15.637 -5.487 1.00 81.19 101 GLU A O 1
ATOM 788 N N . PHE A 1 102 ? 7.002 -16.356 -3.402 1.00 82.19 102 PHE A N 1
ATOM 789 C CA . PHE A 1 102 ? 8.289 -15.669 -3.334 1.00 82.19 102 PHE A CA 1
ATOM 790 C C . PHE A 1 102 ? 9.294 -16.312 -4.284 1.00 82.19 102 PHE A C 1
ATOM 792 O O . PHE A 1 102 ? 9.465 -17.530 -4.304 1.00 82.19 102 PHE A O 1
ATOM 799 N N . GLY A 1 103 ? 10.023 -15.468 -5.010 1.00 84.06 103 GLY A N 1
ATOM 800 C CA . GLY A 1 103 ? 10.975 -15.891 -6.030 1.00 84.06 103 GLY A CA 1
ATOM 801 C C . GLY A 1 103 ? 10.447 -15.755 -7.455 1.00 84.06 103 GLY A C 1
ATOM 802 O O . GLY A 1 103 ? 11.256 -15.764 -8.380 1.00 84.06 103 GLY A O 1
ATOM 803 N N . GLU A 1 104 ? 9.138 -15.568 -7.639 1.00 86.94 104 GLU A N 1
ATOM 804 C CA . GLU A 1 104 ? 8.543 -15.260 -8.939 1.00 86.94 104 GLU A CA 1
ATOM 805 C C . GLU A 1 104 ? 8.517 -13.747 -9.195 1.00 86.94 104 GLU A C 1
ATOM 807 O O . GLU A 1 104 ? 8.392 -12.939 -8.272 1.00 86.94 104 GLU A O 1
ATOM 812 N N . THR A 1 105 ? 8.638 -13.330 -10.455 1.00 91.12 105 THR A N 1
ATOM 813 C CA . THR A 1 105 ? 8.406 -11.926 -10.813 1.00 91.12 105 THR A CA 1
ATOM 814 C C . THR A 1 105 ? 6.920 -11.623 -10.668 1.00 91.12 105 THR A C 1
ATOM 816 O O . THR A 1 105 ? 6.085 -12.254 -11.314 1.00 91.12 105 THR A O 1
ATOM 819 N N . VAL A 1 106 ? 6.593 -10.645 -9.830 1.00 91.06 106 VAL A N 1
ATOM 820 C CA . VAL A 1 106 ? 5.222 -10.165 -9.653 1.00 91.06 106 VAL A CA 1
ATOM 821 C C . VAL A 1 106 ? 4.905 -9.185 -10.772 1.00 91.06 106 VAL A C 1
ATOM 823 O O . VAL A 1 106 ? 5.624 -8.202 -10.939 1.00 91.06 106 VAL A O 1
ATOM 826 N N . GLN A 1 107 ? 3.810 -9.430 -11.493 1.00 90.62 107 GLN A N 1
ATOM 827 C CA . GLN A 1 107 ? 3.236 -8.467 -12.428 1.00 90.62 107 GLN A CA 1
ATOM 828 C C . GLN A 1 107 ? 2.020 -7.805 -11.790 1.00 90.62 107 GLN A C 1
ATOM 830 O O . GLN A 1 107 ? 0.997 -8.454 -11.573 1.00 90.62 107 GLN A O 1
ATOM 835 N N . LEU A 1 108 ? 2.120 -6.507 -11.512 1.00 88.38 108 LEU A N 1
ATOM 836 C CA . LEU A 1 108 ? 0.968 -5.723 -11.086 1.00 88.38 108 LEU A CA 1
ATOM 837 C C . LEU A 1 108 ? 0.050 -5.460 -12.288 1.00 88.38 108 LEU A C 1
ATOM 839 O O . LEU A 1 108 ? 0.544 -5.059 -13.347 1.00 88.38 108 LEU A O 1
ATOM 843 N N . PRO A 1 109 ? -1.274 -5.639 -12.142 1.00 83.88 109 PRO A N 1
ATOM 844 C CA . PRO A 1 109 ? -2.216 -5.389 -13.224 1.00 83.88 109 PRO A CA 1
ATOM 845 C C . PRO A 1 109 ? -2.327 -3.890 -13.547 1.00 83.88 109 PRO A C 1
ATOM 847 O O . PRO A 1 109 ? -1.797 -3.021 -12.845 1.00 83.88 109 PRO A O 1
ATOM 850 N N . GLU A 1 110 ? -3.063 -3.574 -14.612 1.00 83.12 110 GLU A N 1
ATOM 851 C CA . GLU A 1 110 ? -3.547 -2.212 -14.858 1.00 83.12 110 GLU A CA 1
ATOM 852 C C . GLU A 1 110 ? -4.283 -1.666 -13.615 1.00 83.12 110 GLU A C 1
ATOM 854 O O . GLU A 1 110 ? -4.998 -2.417 -12.942 1.00 83.12 110 GLU A O 1
ATOM 859 N N . PRO A 1 111 ? -4.138 -0.371 -13.286 1.00 84.31 111 PRO A N 1
ATOM 860 C CA . PRO A 1 111 ? -3.470 0.682 -14.059 1.00 84.31 111 PRO A CA 1
ATOM 861 C C . PRO A 1 111 ? -1.963 0.833 -13.769 1.00 84.31 111 PRO A C 1
ATOM 863 O O . PRO A 1 111 ? -1.360 1.826 -14.173 1.00 84.31 111 PRO A O 1
ATOM 866 N N . PHE A 1 112 ? -1.361 -0.082 -13.000 1.00 87.69 112 PHE A N 1
ATOM 867 C CA . PHE A 1 112 ? 0.037 0.039 -12.575 1.00 87.69 112 PHE A CA 1
ATOM 868 C C . PHE A 1 112 ? 1.009 -0.548 -13.593 1.00 87.69 112 PHE A C 1
ATOM 870 O O . PHE A 1 112 ? 2.047 0.066 -13.831 1.00 87.69 112 PHE A O 1
ATOM 877 N N . ASN A 1 113 ? 0.674 -1.718 -14.150 1.00 88.44 113 ASN A N 1
ATOM 878 C CA . ASN A 1 113 ? 1.430 -2.427 -15.187 1.00 88.44 113 ASN A CA 1
ATOM 879 C C . ASN A 1 113 ? 2.950 -2.466 -14.913 1.00 88.44 113 ASN A C 1
ATOM 881 O O . ASN A 1 113 ? 3.765 -1.979 -15.698 1.00 88.44 113 ASN A O 1
ATOM 885 N N . VAL A 1 114 ? 3.320 -2.997 -13.743 1.00 90.94 114 VAL A N 1
ATOM 886 C CA . VAL A 1 114 ? 4.686 -2.975 -13.195 1.00 90.94 114 VAL A CA 1
ATOM 887 C C . VAL A 1 114 ? 5.178 -4.383 -12.894 1.00 90.94 114 VAL A C 1
ATOM 889 O O . VAL A 1 114 ? 4.506 -5.126 -12.181 1.00 90.94 114 VAL A O 1
ATOM 892 N N . GLU A 1 115 ? 6.388 -4.691 -13.360 1.00 92.50 115 GLU A N 1
ATOM 893 C CA . GLU A 1 115 ? 7.130 -5.897 -12.987 1.00 92.50 115 GLU A CA 1
ATOM 894 C C . GLU A 1 115 ? 7.979 -5.647 -11.735 1.00 92.50 115 GLU A C 1
ATOM 896 O O . GLU A 1 115 ? 8.695 -4.644 -11.636 1.00 92.50 115 GLU A O 1
ATOM 901 N N . ILE A 1 116 ? 7.934 -6.581 -10.785 1.00 92.50 116 ILE A N 1
ATOM 902 C CA . ILE A 1 116 ? 8.705 -6.538 -9.540 1.00 92.50 116 ILE A CA 1
ATOM 903 C C . ILE A 1 116 ? 9.425 -7.872 -9.359 1.00 92.50 116 ILE A C 1
ATOM 905 O O . ILE A 1 116 ? 8.799 -8.919 -9.196 1.00 92.50 116 ILE A O 1
ATOM 909 N N . GLU A 1 117 ? 10.756 -7.842 -9.356 1.00 91.06 117 GLU A N 1
ATOM 910 C CA . GLU A 1 117 ? 11.567 -9.029 -9.093 1.00 91.06 117 GLU A CA 1
ATOM 911 C C . GLU A 1 117 ? 11.558 -9.365 -7.593 1.00 91.06 117 GLU A C 1
ATOM 913 O O . GLU A 1 117 ? 11.983 -8.558 -6.767 1.00 91.06 117 GLU A O 1
ATOM 918 N N . THR A 1 118 ? 11.117 -10.574 -7.231 1.00 90.94 118 THR A N 1
ATOM 919 C CA . THR A 1 118 ? 11.002 -10.990 -5.818 1.00 90.94 118 THR A CA 1
ATOM 920 C C . THR A 1 118 ? 12.031 -12.040 -5.391 1.00 90.94 118 THR A C 1
ATOM 922 O O . THR A 1 118 ? 11.955 -12.581 -4.288 1.00 90.94 118 THR A O 1
ATOM 925 N N . SER A 1 119 ? 13.052 -12.315 -6.212 1.00 89.69 119 SER A N 1
ATOM 926 C CA . SER A 1 119 ? 14.098 -13.330 -5.957 1.00 89.69 119 SER A CA 1
ATOM 927 C C . SER A 1 119 ? 14.790 -13.178 -4.587 1.00 89.69 119 SER A C 1
ATOM 929 O O . SER A 1 119 ? 15.206 -14.153 -3.941 1.00 89.69 119 SER A O 1
ATOM 931 N N . ARG A 1 120 ? 14.876 -11.933 -4.109 1.00 87.38 120 ARG A N 1
ATOM 932 C CA . ARG A 1 120 ? 15.493 -11.548 -2.833 1.00 87.38 120 ARG A CA 1
ATOM 933 C C . ARG A 1 120 ? 14.521 -11.554 -1.655 1.00 87.38 120 ARG A C 1
ATOM 935 O O . ARG A 1 120 ? 14.974 -11.457 -0.515 1.00 87.38 120 ARG A O 1
ATOM 942 N N . TRP A 1 121 ? 13.218 -11.672 -1.903 1.00 90.06 121 TRP A N 1
ATOM 943 C CA . TRP A 1 121 ? 12.203 -11.645 -0.859 1.00 90.06 121 TRP A CA 1
ATOM 944 C C . TRP A 1 121 ? 12.258 -12.929 -0.035 1.00 90.06 121 TRP A C 1
ATOM 946 O O . TRP A 1 121 ? 12.611 -14.015 -0.510 1.00 90.06 121 TRP A O 1
ATOM 956 N N . ARG A 1 122 ? 11.980 -12.782 1.257 1.00 81.94 122 ARG A N 1
ATOM 957 C CA . ARG A 1 122 ? 11.978 -13.870 2.232 1.00 81.94 122 ARG A CA 1
ATOM 958 C C . ARG A 1 122 ? 10.761 -13.697 3.138 1.00 81.94 122 ARG A C 1
ATOM 960 O O . ARG A 1 122 ? 10.437 -12.552 3.461 1.00 81.94 122 ARG A O 1
ATOM 967 N N . PRO A 1 123 ? 10.124 -14.793 3.588 1.00 78.69 123 PRO A N 1
ATOM 968 C CA . PRO A 1 123 ? 9.056 -14.706 4.572 1.00 78.69 123 PRO A CA 1
ATOM 969 C C . PRO A 1 123 ? 9.520 -13.960 5.815 1.00 78.69 123 PRO A C 1
ATOM 971 O O . PRO A 1 123 ? 10.577 -14.263 6.377 1.00 78.69 123 PRO A O 1
ATOM 974 N N . TRP A 1 124 ? 8.718 -12.992 6.243 1.00 72.06 124 TRP A N 1
ATOM 975 C CA . TRP A 1 124 ? 8.878 -12.387 7.552 1.00 72.06 124 TRP A CA 1
ATOM 976 C C . TRP A 1 124 ? 8.359 -13.377 8.604 1.00 72.06 124 TRP A C 1
ATOM 978 O O . TRP A 1 124 ? 7.259 -13.913 8.474 1.00 72.06 124 TRP A O 1
ATOM 988 N N . LYS A 1 125 ? 9.183 -13.659 9.614 1.00 56.94 125 LYS A N 1
ATOM 989 C CA . LYS A 1 125 ? 8.771 -14.358 10.835 1.00 56.94 125 LYS A CA 1
ATOM 990 C C . LYS A 1 125 ? 8.522 -13.343 11.938 1.00 56.94 125 LYS A C 1
ATOM 992 O O . LYS A 1 125 ? 9.224 -12.302 11.925 1.00 56.94 125 LYS A O 1
#

Radius of gyration: 17.94 Å; Cα contacts (8 Å, |Δi|>4): 110; chains: 1; bounding box: 42×34×45 Å

Foldseek 3Di:
DPPCQPLNCVVVVNVCVVCVPVDPPWDWDQALSDIDTDDDDDPLRVVVLVQVQVQLVVVCVVDVPSPDHDDPPDDDDDPDLDDDDVVNRVVRHGPDDDDDDAQDWDQDDPPRRTTTGRNVHDDDD

Nearest PDB structures (foldseek):
  6okh-assembly1_B  TM=7.461E-01  e=1.019E-01  Leptospira borgpetersenii serovar Hardjo-bovis str. JB197
  6dx8-assembly1_B  TM=3.072E-01  e=5.575E+00  Selaginella moellendorffii